Protein AF-M0PM31-F1 (afdb_monomer_lite)

Structure (mmCIF, N/CA/C/O backbone):
data_AF-M0PM31-F1
#
_entry.id   AF-M0PM31-F1
#
loop_
_atom_site.group_PDB
_atom_site.id
_atom_site.type_symbol
_atom_site.label_atom_id
_atom_site.label_alt_id
_atom_site.label_comp_id
_atom_site.label_asym_id
_atom_site.label_entity_id
_atom_site.label_seq_id
_atom_site.pdbx_PDB_ins_code
_atom_site.Cartn_x
_atom_site.Cartn_y
_atom_site.Cartn_z
_atom_site.occupancy
_atom_site.B_iso_or_equiv
_atom_site.auth_seq_id
_atom_site.auth_comp_id
_atom_site.auth_asym_id
_atom_site.auth_atom_id
_atom_site.pdbx_PDB_model_num
ATOM 1 N N . MET A 1 1 ? 17.894 8.719 17.284 1.00 63.53 1 MET A N 1
ATOM 2 C CA . MET A 1 1 ? 17.704 10.165 17.005 1.00 63.53 1 MET A CA 1
ATOM 3 C C . MET A 1 1 ? 16.744 10.381 15.844 1.00 63.53 1 MET A C 1
ATOM 5 O O . MET A 1 1 ? 15.837 11.182 16.001 1.00 63.53 1 MET A O 1
ATOM 9 N N . ILE A 1 2 ? 16.906 9.683 14.707 1.00 64.06 2 ILE A N 1
ATOM 10 C CA . ILE A 1 2 ? 15.959 9.801 13.582 1.00 64.06 2 ILE A CA 1
ATOM 11 C C . ILE A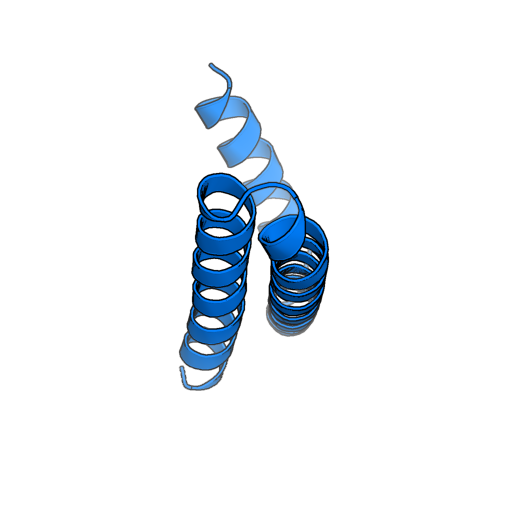 1 2 ? 14.597 9.176 13.908 1.00 64.06 2 ILE A C 1
ATOM 13 O O . ILE A 1 2 ? 13.576 9.734 13.528 1.00 64.06 2 ILE A O 1
ATOM 17 N N . ASP A 1 3 ? 14.591 8.091 14.686 1.00 69.00 3 ASP A N 1
ATOM 18 C CA . ASP A 1 3 ? 13.379 7.418 15.164 1.00 69.00 3 ASP A CA 1
ATOM 19 C C . ASP A 1 3 ? 12.508 8.343 16.020 1.00 69.00 3 ASP A C 1
ATOM 21 O O . ASP A 1 3 ? 11.302 8.396 15.842 1.00 69.00 3 ASP A O 1
ATOM 25 N N . GLU A 1 4 ? 13.126 9.150 16.881 1.00 73.81 4 GLU A N 1
ATOM 26 C CA . GLU A 1 4 ? 12.436 10.075 17.792 1.00 73.81 4 GLU A CA 1
ATOM 27 C C . GLU A 1 4 ? 11.847 11.286 17.059 1.00 73.81 4 GLU A C 1
ATOM 29 O O . GLU A 1 4 ? 10.777 11.783 17.404 1.00 73.81 4 GLU A O 1
ATOM 34 N N . LEU A 1 5 ? 12.522 11.733 15.994 1.00 73.00 5 LEU A N 1
ATOM 35 C CA . LEU A 1 5 ? 12.004 12.765 15.101 1.00 73.00 5 LEU A CA 1
ATOM 36 C C . LEU A 1 5 ? 10.827 12.235 14.269 1.00 73.00 5 LEU A C 1
ATOM 38 O O . LEU A 1 5 ? 9.854 12.953 14.047 1.00 73.00 5 LEU A O 1
ATOM 42 N N . PHE A 1 6 ? 10.909 10.979 13.825 1.00 69.75 6 PHE A N 1
ATOM 43 C CA . PHE A 1 6 ? 9.817 10.308 13.128 1.00 69.75 6 PHE A CA 1
ATOM 44 C C . PHE A 1 6 ? 8.597 10.149 14.027 1.00 69.75 6 PHE A C 1
ATOM 46 O O . PHE A 1 6 ? 7.498 10.465 13.585 1.00 69.75 6 PHE A O 1
ATOM 53 N N . ASP A 1 7 ? 8.797 9.726 15.273 1.00 73.00 7 ASP A N 1
ATOM 54 C CA . ASP A 1 7 ? 7.725 9.512 16.245 1.00 73.00 7 ASP A CA 1
ATOM 55 C C . ASP A 1 7 ? 7.019 10.829 16.599 1.00 73.00 7 ASP A C 1
ATOM 57 O O . ASP A 1 7 ? 5.793 10.902 16.594 1.00 73.00 7 ASP A O 1
ATOM 61 N N . LEU A 1 8 ? 7.780 11.917 16.775 1.00 73.19 8 LEU A N 1
ATOM 62 C CA . LEU A 1 8 ? 7.230 13.253 17.024 1.00 73.19 8 LEU A CA 1
ATOM 63 C C . LEU A 1 8 ? 6.399 13.775 15.841 1.00 73.19 8 LEU A C 1
ATOM 65 O O . LEU A 1 8 ? 5.313 14.320 16.035 1.00 73.19 8 LEU A O 1
ATOM 69 N N . VAL A 1 9 ? 6.896 13.609 14.610 1.00 71.50 9 VAL A N 1
ATOM 70 C CA . VAL A 1 9 ? 6.174 14.025 13.398 1.00 71.50 9 VAL A CA 1
ATOM 71 C C . VAL A 1 9 ? 4.935 13.159 13.189 1.00 71.50 9 VAL A C 1
ATOM 73 O O . VAL A 1 9 ? 3.871 13.693 12.885 1.00 71.50 9 VAL A O 1
ATOM 76 N N . PHE A 1 10 ? 5.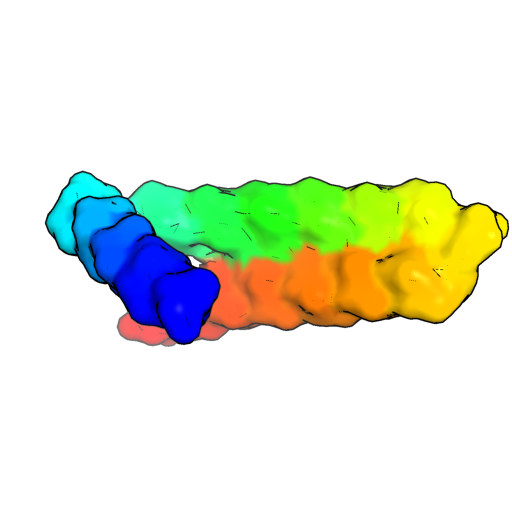035 11.844 13.391 1.00 68.69 10 PHE A N 1
ATOM 77 C CA . PHE A 1 10 ? 3.889 10.944 13.287 1.00 68.69 10 PHE A CA 1
ATOM 78 C C . PHE A 1 10 ? 2.822 11.279 14.319 1.00 68.69 10 PHE A C 1
ATOM 80 O O . PHE A 1 10 ? 1.659 11.367 13.945 1.00 68.69 10 PHE A O 1
ATOM 87 N N . HIS A 1 11 ? 3.204 11.513 15.576 1.00 67.25 11 HIS A N 1
ATOM 88 C CA . HIS A 1 11 ? 2.274 11.852 16.648 1.00 67.25 11 HIS A CA 1
ATOM 89 C C . HIS A 1 11 ? 1.551 13.172 16.366 1.00 67.25 11 HIS A C 1
ATOM 91 O O . HIS A 1 11 ? 0.325 13.214 16.376 1.00 67.25 11 HIS A O 1
ATOM 97 N N . ALA A 1 12 ? 2.296 14.218 15.996 1.00 68.12 12 ALA A N 1
ATOM 98 C CA . ALA A 1 12 ? 1.722 15.523 15.675 1.00 68.12 12 ALA A CA 1
ATOM 99 C C . ALA A 1 12 ? 0.791 15.481 14.449 1.00 68.12 12 ALA A C 1
ATOM 101 O O . ALA A 1 12 ? -0.230 16.164 14.416 1.00 68.12 12 ALA A O 1
ATOM 102 N N . VAL A 1 13 ? 1.121 14.675 13.434 1.00 66.06 13 VAL A N 1
ATOM 103 C CA . VAL A 1 13 ? 0.276 14.500 12.242 1.00 66.06 13 VAL A CA 1
ATOM 104 C C . VAL A 1 13 ? -0.957 13.647 12.563 1.00 66.06 13 VAL A C 1
ATOM 106 O O . VAL A 1 13 ? -2.053 13.988 12.125 1.00 66.06 13 VAL A O 1
ATOM 109 N N . PHE A 1 14 ? -0.816 12.571 13.344 1.00 62.41 14 PHE A N 1
ATOM 110 C CA . PHE A 1 14 ? -1.939 11.714 13.743 1.00 62.41 14 PHE A CA 1
ATOM 111 C C . PHE A 1 14 ? -2.933 12.423 14.665 1.00 62.41 14 PHE A C 1
ATOM 113 O O . PHE A 1 14 ? -4.128 12.182 14.556 1.00 62.41 14 PHE A O 1
ATOM 120 N N . GLU A 1 15 ? -2.464 13.309 15.544 1.00 68.38 15 GLU A N 1
ATOM 121 C CA . GLU A 1 15 ? -3.327 14.055 16.467 1.00 68.38 15 GLU A CA 1
ATOM 122 C C . GLU A 1 15 ? -4.193 15.105 15.746 1.00 68.38 15 GLU A C 1
ATOM 124 O O . GLU A 1 15 ? -5.290 15.431 16.197 1.00 68.38 15 GLU A O 1
ATOM 129 N N . PHE A 1 16 ? -3.738 15.600 14.590 1.00 59.97 16 PHE A N 1
ATOM 130 C CA . PHE A 1 16 ? -4.444 16.619 13.807 1.00 59.97 16 PHE A CA 1
ATOM 131 C C . PHE A 1 16 ? -5.292 16.077 12.652 1.00 59.97 16 PHE A C 1
ATOM 133 O O . PHE A 1 16 ? -6.172 16.792 12.163 1.00 59.97 16 PHE A O 1
ATOM 140 N N . LEU A 1 17 ? -5.044 14.853 12.176 1.00 64.56 17 LEU A N 1
ATOM 141 C CA . LEU A 1 17 ? -5.793 14.286 11.056 1.00 64.56 17 LEU A CA 1
ATOM 142 C C . LEU A 1 17 ? -6.902 13.340 11.546 1.00 64.56 17 LEU A C 1
ATOM 144 O O . LEU A 1 17 ? -6.619 12.397 12.279 1.00 64.56 17 LEU A O 1
ATOM 148 N N . PRO A 1 18 ? -8.151 13.498 11.066 1.00 70.56 18 PRO A N 1
ATOM 149 C CA . PRO A 1 18 ? -9.194 12.505 11.291 1.00 70.56 18 PRO A CA 1
ATOM 150 C C . PRO A 1 18 ? -8.733 11.126 10.803 1.00 70.56 18 PRO A C 1
ATOM 152 O O . PRO A 1 18 ? -8.164 11.030 9.712 1.00 70.56 18 PRO A O 1
ATOM 155 N N . ASP A 1 19 ? -9.057 10.056 11.536 1.00 74.38 19 ASP A N 1
ATOM 156 C CA . ASP A 1 19 ? -8.710 8.666 11.184 1.00 74.38 19 ASP A CA 1
ATOM 157 C C . ASP A 1 19 ? -9.005 8.314 9.716 1.00 74.38 19 ASP A C 1
ATOM 159 O O . ASP A 1 19 ? -8.248 7.596 9.062 1.00 74.38 19 ASP A O 1
ATOM 163 N N . ALA A 1 20 ? -10.088 8.862 9.158 1.00 73.12 20 ALA A N 1
ATOM 164 C CA . ALA A 1 20 ? -10.456 8.679 7.756 1.00 73.12 20 ALA A CA 1
ATOM 165 C C . ALA A 1 20 ? -9.420 9.257 6.769 1.00 73.12 20 ALA A C 1
ATOM 167 O O . ALA A 1 20 ? -9.140 8.641 5.741 1.00 73.12 20 ALA A O 1
ATOM 168 N N . VAL A 1 21 ? -8.828 10.415 7.075 1.00 80.81 21 VAL A N 1
ATOM 169 C CA . VAL A 1 21 ? -7.819 11.066 6.224 1.00 80.81 21 VAL A CA 1
ATOM 170 C C . VAL A 1 21 ? -6.514 10.274 6.259 1.00 80.81 21 VAL A C 1
ATOM 172 O O . VAL A 1 21 ? -5.926 10.016 5.211 1.00 80.81 21 VAL A O 1
ATOM 175 N N . LEU A 1 22 ? -6.103 9.800 7.437 1.00 78.38 22 LEU A N 1
ATOM 176 C CA . LEU A 1 22 ? -4.906 8.965 7.593 1.00 78.38 22 LEU A CA 1
ATOM 177 C C . LEU A 1 22 ? -5.041 7.633 6.854 1.00 78.38 22 LEU A C 1
ATOM 179 O O . LEU A 1 22 ? -4.101 7.205 6.188 1.00 78.38 22 LEU A O 1
ATOM 183 N N . ARG A 1 23 ? -6.230 7.017 6.893 1.00 76.81 23 ARG A N 1
ATOM 184 C CA . ARG A 1 23 ? -6.547 5.801 6.125 1.00 76.81 23 ARG A CA 1
ATOM 185 C C . ARG A 1 23 ? -6.376 6.017 4.617 1.00 76.81 23 ARG A C 1
ATOM 187 O O . ARG A 1 23 ? -5.749 5.194 3.952 1.00 76.81 23 ARG A O 1
ATOM 194 N N . ILE A 1 24 ? -6.887 7.127 4.078 1.00 82.44 24 ILE A N 1
ATOM 195 C CA . ILE A 1 24 ? -6.768 7.457 2.647 1.00 82.44 24 ILE A CA 1
ATOM 196 C C . ILE A 1 24 ? -5.309 7.730 2.265 1.00 82.44 24 ILE A C 1
ATOM 198 O O . ILE A 1 24 ? -4.845 7.240 1.236 1.00 82.44 24 ILE A O 1
ATOM 202 N N . ILE A 1 25 ? -4.575 8.472 3.096 1.00 85.06 25 ILE A N 1
ATOM 203 C CA . ILE A 1 25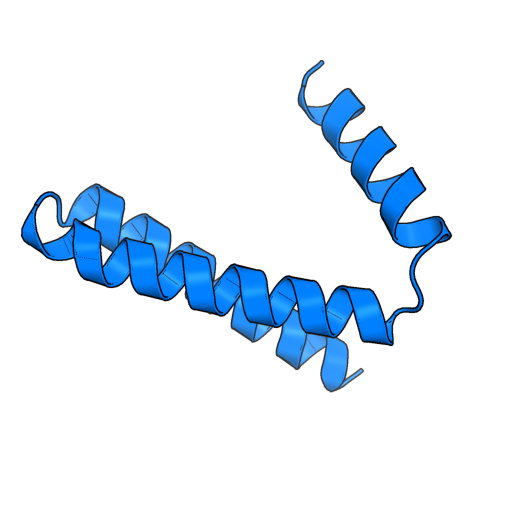 ? -3.157 8.768 2.859 1.00 85.06 25 ILE A CA 1
ATOM 204 C C . ILE A 1 25 ? -2.328 7.482 2.869 1.00 85.06 25 ILE A C 1
ATOM 206 O O . ILE A 1 25 ? -1.524 7.282 1.964 1.00 85.06 25 ILE A O 1
ATOM 210 N N . LEU A 1 26 ? -2.548 6.586 3.836 1.00 84.19 26 LEU A N 1
ATOM 211 C CA . LEU A 1 26 ? -1.864 5.292 3.903 1.00 84.19 26 LEU A CA 1
ATOM 212 C C . LEU A 1 26 ? -2.145 4.424 2.672 1.00 84.19 26 LEU A C 1
ATOM 214 O O . LEU A 1 26 ? -1.216 3.830 2.123 1.00 84.19 26 LEU A O 1
ATOM 218 N N . LEU A 1 27 ? -3.398 4.383 2.205 1.00 85.19 27 LEU A N 1
ATOM 219 C CA . LEU A 1 27 ? -3.754 3.669 0.977 1.00 85.19 27 LEU A CA 1
ATOM 220 C C . LEU A 1 27 ? -3.052 4.259 -0.244 1.00 85.19 27 LEU A C 1
ATOM 222 O O . LEU A 1 27 ? -2.428 3.519 -1.002 1.00 85.19 27 LEU A O 1
ATOM 226 N N . LEU A 1 28 ? -3.111 5.580 -0.423 1.00 88.56 28 LEU A N 1
ATOM 227 C CA . LEU A 1 28 ? -2.440 6.259 -1.532 1.00 88.56 28 LEU A CA 1
ATOM 228 C C . LEU A 1 28 ? -0.932 6.010 -1.501 1.00 88.56 28 LEU A C 1
ATOM 230 O O . LEU A 1 28 ? -0.344 5.663 -2.523 1.00 88.56 28 LEU A O 1
ATOM 234 N N . LEU A 1 29 ? -0.316 6.124 -0.326 1.00 88.00 29 LEU A N 1
ATOM 235 C CA . LEU A 1 29 ? 1.112 5.904 -0.155 1.00 88.00 29 LEU A CA 1
ATOM 236 C C . LEU A 1 29 ? 1.499 4.457 -0.478 1.00 88.00 29 LEU A C 1
ATOM 238 O O . LEU A 1 29 ? 2.475 4.232 -1.194 1.00 88.00 29 LEU A O 1
ATOM 242 N N . GLY A 1 30 ? 0.720 3.477 -0.015 1.00 89.00 30 GLY A N 1
ATOM 243 C CA . GLY A 1 30 ? 0.937 2.067 -0.329 1.00 89.00 30 G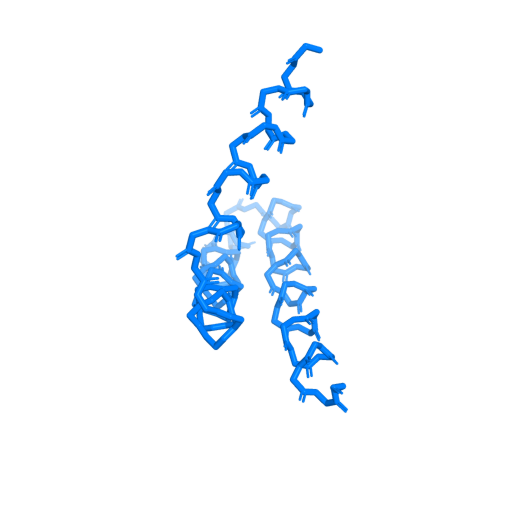LY A CA 1
ATOM 244 C C . GLY A 1 30 ? 0.819 1.770 -1.828 1.00 89.00 30 GLY A C 1
ATOM 245 O O . GLY A 1 30 ? 1.684 1.098 -2.396 1.00 89.00 30 GLY A O 1
ATOM 246 N N . VAL A 1 31 ? -0.190 2.332 -2.500 1.00 89.25 31 VAL A N 1
ATOM 247 C CA . VAL A 1 31 ? -0.390 2.187 -3.954 1.00 89.25 31 VAL A CA 1
ATOM 248 C C . VAL A 1 31 ? 0.774 2.799 -4.734 1.00 89.25 31 VAL A C 1
ATOM 250 O O . VAL A 1 31 ? 1.349 2.134 -5.595 1.00 89.25 31 VAL A O 1
ATOM 253 N N . VAL A 1 32 ? 1.167 4.033 -4.406 1.00 91.25 32 VAL A N 1
ATOM 254 C CA . VAL A 1 32 ? 2.283 4.729 -5.065 1.00 91.25 32 VAL A CA 1
ATOM 255 C C . VAL A 1 32 ? 3.595 3.974 -4.850 1.00 91.25 32 VAL A C 1
ATOM 257 O O . VAL A 1 32 ? 4.330 3.739 -5.806 1.00 91.25 32 VAL A O 1
ATOM 260 N N . THR A 1 33 ? 3.864 3.513 -3.627 1.00 90.38 33 THR A N 1
ATOM 261 C CA . THR A 1 33 ? 5.074 2.736 -3.310 1.00 90.38 33 THR A CA 1
ATOM 262 C C . THR A 1 33 ? 5.115 1.423 -4.091 1.00 90.38 33 THR A C 1
ATOM 264 O O . THR A 1 33 ? 6.152 1.066 -4.648 1.00 90.38 33 THR A O 1
ATOM 267 N N . THR A 1 34 ? 3.974 0.738 -4.210 1.00 89.44 34 THR A N 1
ATOM 268 C CA . THR A 1 34 ? 3.860 -0.484 -5.017 1.00 89.44 34 THR A CA 1
ATOM 269 C C . THR A 1 34 ? 4.127 -0.194 -6.492 1.00 89.44 34 THR A C 1
ATOM 271 O O . THR A 1 34 ? 4.880 -0.921 -7.131 1.00 89.44 34 THR A O 1
ATOM 274 N N . MET A 1 35 ? 3.562 0.889 -7.032 1.00 90.19 35 MET A N 1
ATOM 275 C CA . MET A 1 35 ? 3.757 1.299 -8.425 1.00 90.19 35 MET A CA 1
ATOM 276 C C . MET A 1 35 ? 5.227 1.609 -8.727 1.00 90.19 35 MET A C 1
ATOM 278 O O . MET A 1 35 ? 5.764 1.112 -9.714 1.00 90.19 35 MET A O 1
ATOM 282 N N . ILE A 1 36 ? 5.901 2.359 -7.850 1.00 89.06 36 ILE A N 1
ATOM 283 C CA . ILE A 1 36 ? 7.341 2.636 -7.964 1.00 89.06 36 ILE A CA 1
ATOM 284 C C . ILE A 1 36 ? 8.138 1.329 -7.876 1.00 89.06 36 ILE A C 1
ATOM 286 O O . ILE A 1 36 ? 9.068 1.110 -8.653 1.00 89.06 36 ILE A O 1
ATOM 290 N N . GLY A 1 37 ? 7.754 0.422 -6.977 1.00 87.88 37 GLY A N 1
ATOM 291 C CA . GLY A 1 37 ? 8.361 -0.901 -6.872 1.00 87.88 37 GLY A CA 1
ATOM 292 C C . GLY A 1 37 ? 8.236 -1.716 -8.160 1.00 87.88 37 GLY A C 1
ATOM 293 O O . GLY A 1 37 ? 9.221 -2.280 -8.625 1.00 87.88 37 GLY A O 1
ATOM 294 N N . VAL A 1 38 ? 7.060 -1.717 -8.793 1.00 90.38 38 VAL A N 1
ATOM 295 C CA . VAL A 1 38 ? 6.830 -2.383 -10.086 1.00 90.38 38 VAL A CA 1
ATOM 296 C C . VAL A 1 38 ? 7.666 -1.754 -11.199 1.00 90.38 38 VAL A C 1
ATOM 298 O O . VAL A 1 38 ? 8.237 -2.478 -12.006 1.00 90.38 38 VAL A O 1
ATOM 301 N N . MET A 1 39 ? 7.794 -0.427 -11.237 1.00 90.25 39 MET A N 1
ATOM 302 C CA . MET A 1 39 ? 8.632 0.248 -12.237 1.00 90.25 39 MET A CA 1
ATOM 303 C C . MET A 1 39 ? 10.119 -0.078 -12.062 1.00 90.25 39 MET A C 1
ATOM 305 O O . MET A 1 39 ? 10.832 -0.281 -13.040 1.00 90.25 39 MET A O 1
ATOM 309 N N . THR A 1 40 ? 10.577 -0.179 -10.816 1.00 90.88 40 THR A N 1
ATOM 310 C CA . THR A 1 40 ? 11.990 -0.408 -10.482 1.00 90.88 40 THR A CA 1
ATOM 311 C C . THR A 1 40 ? 12.382 -1.885 -10.456 1.00 90.88 40 THR A C 1
ATOM 313 O O . THR A 1 40 ? 13.571 -2.195 -10.501 1.00 90.88 40 THR A O 1
ATOM 316 N N . VAL A 1 41 ? 11.426 -2.826 -10.441 1.00 88.44 41 VAL A N 1
ATOM 317 C CA . VAL A 1 41 ? 11.723 -4.274 -10.412 1.00 88.44 41 VAL A CA 1
ATOM 318 C C . VAL A 1 41 ? 12.440 -4.757 -11.674 1.00 88.44 41 VAL A C 1
ATOM 320 O O . VAL A 1 41 ? 13.214 -5.714 -11.605 1.00 88.44 41 VAL A O 1
ATOM 323 N N . GLY A 1 42 ? 12.204 -4.081 -12.805 1.00 85.94 42 GLY A N 1
ATOM 324 C CA . GLY A 1 42 ? 12.883 -4.346 -14.073 1.00 85.94 42 GLY A CA 1
ATOM 325 C C . GLY A 1 42 ? 14.354 -3.921 -14.073 1.00 85.94 42 GLY A C 1
ATOM 326 O O . GLY A 1 42 ? 15.163 -4.549 -14.747 1.00 85.94 42 GLY A O 1
ATOM 327 N N . GLU A 1 43 ? 14.711 -2.901 -13.288 1.00 88.19 43 GLU A N 1
ATOM 328 C CA . GLU A 1 43 ? 16.090 -2.406 -13.155 1.00 88.19 43 GLU A CA 1
ATOM 329 C C . GLU A 1 43 ? 16.838 -3.100 -12.010 1.00 88.19 43 GLU A C 1
ATOM 331 O O . GLU A 1 43 ? 18.010 -3.451 -12.128 1.00 88.19 43 GLU A O 1
ATOM 336 N N . SER A 1 44 ? 16.157 -3.320 -10.886 1.00 86.94 44 SER A N 1
ATOM 337 C CA . SER A 1 44 ? 16.692 -4.004 -9.716 1.00 86.94 44 SER A CA 1
ATOM 338 C C . SER A 1 44 ? 15.596 -4.807 -9.037 1.00 86.94 44 SER A C 1
ATOM 340 O O . SER A 1 44 ? 14.794 -4.288 -8.259 1.00 86.94 44 SER A O 1
ATOM 342 N N . THR A 1 45 ? 15.604 -6.118 -9.274 1.00 90.19 45 THR A N 1
ATOM 343 C CA . THR A 1 45 ? 14.611 -7.044 -8.711 1.00 90.19 45 THR A CA 1
ATOM 344 C C . THR A 1 45 ? 14.590 -7.007 -7.184 1.00 90.19 45 THR A C 1
ATOM 346 O O . THR A 1 45 ? 13.534 -7.148 -6.573 1.00 90.19 45 THR A O 1
ATOM 349 N N . ARG A 1 46 ? 15.745 -6.767 -6.549 1.00 91.88 46 ARG A N 1
ATOM 350 C CA . ARG A 1 46 ? 15.848 -6.700 -5.087 1.00 91.88 46 ARG A CA 1
ATOM 351 C C . ARG A 1 46 ? 15.183 -5.444 -4.530 1.00 91.88 46 ARG A C 1
ATOM 353 O O . ARG A 1 46 ? 14.393 -5.552 -3.601 1.00 91.88 46 ARG A O 1
ATOM 360 N N . LEU A 1 47 ? 15.487 -4.274 -5.095 1.00 88.38 47 LEU A N 1
ATOM 361 C CA . LEU A 1 47 ? 14.906 -3.010 -4.636 1.00 88.38 47 LEU A CA 1
ATOM 362 C C . LEU A 1 47 ? 13.424 -2.923 -4.999 1.00 88.38 47 LEU A C 1
ATOM 364 O O . LEU A 1 47 ? 12.607 -2.673 -4.118 1.00 88.38 47 LEU A O 1
ATOM 368 N N . GLY A 1 48 ? 13.065 -3.230 -6.247 1.00 87.56 48 GLY A N 1
ATOM 369 C CA . GLY A 1 48 ? 11.671 -3.242 -6.684 1.00 87.56 48 GLY A CA 1
ATOM 370 C C . GLY A 1 48 ? 10.823 -4.237 -5.894 1.00 87.56 48 GLY A C 1
ATOM 371 O O . GLY A 1 48 ? 9.743 -3.889 -5.431 1.00 87.56 48 GLY A O 1
AT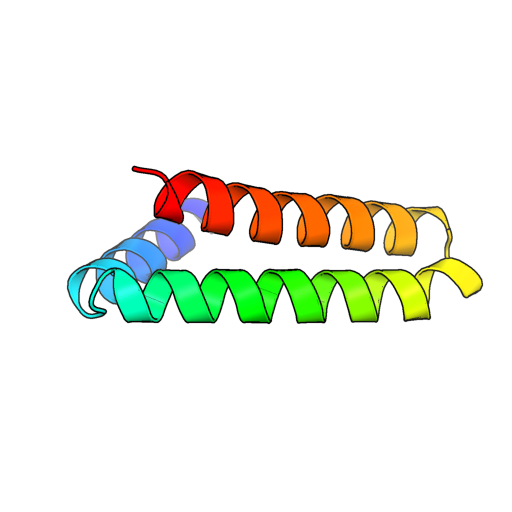OM 372 N N . GLY A 1 49 ? 11.344 -5.440 -5.629 1.00 88.12 49 GLY A N 1
ATOM 373 C CA . GLY A 1 49 ? 10.665 -6.435 -4.796 1.00 88.12 49 GLY A CA 1
ATOM 374 C C . GLY A 1 49 ? 10.423 -5.961 -3.359 1.00 88.12 49 GLY A C 1
ATOM 375 O O . GLY A 1 49 ? 9.327 -6.153 -2.835 1.00 88.12 49 GLY A O 1
ATOM 376 N N . ILE A 1 50 ? 11.404 -5.292 -2.738 1.00 94.06 50 ILE A N 1
ATOM 377 C CA . ILE A 1 50 ? 11.238 -4.694 -1.402 1.00 94.06 50 ILE A CA 1
ATOM 378 C C . ILE A 1 50 ? 10.166 -3.601 -1.436 1.00 94.06 50 ILE A C 1
ATOM 380 O O . ILE A 1 50 ? 9.277 -3.609 -0.589 1.00 94.06 50 ILE A O 1
ATOM 384 N N . LEU A 1 51 ? 10.204 -2.693 -2.416 1.00 87.69 51 LEU A N 1
ATOM 385 C CA . LEU A 1 51 ? 9.206 -1.625 -2.534 1.00 87.69 51 LEU A CA 1
ATOM 386 C C . LEU A 1 51 ? 7.792 -2.176 -2.751 1.00 87.69 51 LEU A C 1
ATOM 388 O O . LEU A 1 51 ? 6.849 -1.683 -2.138 1.00 87.69 51 LEU A O 1
ATOM 392 N N . ILE A 1 52 ? 7.639 -3.218 -3.571 1.00 91.31 52 ILE A N 1
ATOM 393 C CA . ILE A 1 52 ? 6.350 -3.894 -3.768 1.00 91.31 52 ILE A CA 1
ATOM 394 C C . ILE A 1 52 ? 5.867 -4.496 -2.448 1.00 91.31 52 ILE A C 1
ATOM 396 O O . ILE A 1 52 ? 4.728 -4.260 -2.057 1.00 91.31 52 ILE A O 1
ATOM 400 N N . ALA A 1 53 ? 6.721 -5.235 -1.735 1.00 92.62 53 ALA A N 1
ATOM 401 C CA . ALA A 1 53 ? 6.350 -5.849 -0.463 1.00 92.62 53 ALA A CA 1
ATOM 402 C C . ALA A 1 53 ? 5.927 -4.798 0.576 1.00 92.62 53 ALA A C 1
ATOM 404 O O . ALA A 1 53 ? 4.893 -4.959 1.223 1.00 92.62 53 ALA A O 1
ATOM 405 N N . VAL A 1 54 ? 6.682 -3.701 0.693 1.00 91.75 54 VAL A N 1
ATOM 406 C CA . VAL A 1 54 ? 6.373 -2.579 1.593 1.00 91.75 54 VAL A CA 1
ATOM 407 C C . VAL A 1 54 ? 5.063 -1.898 1.197 1.00 91.75 54 VAL A C 1
ATOM 409 O O . VAL A 1 54 ? 4.214 -1.662 2.055 1.00 91.75 54 VAL A O 1
ATOM 412 N N . GLY A 1 55 ? 4.863 -1.619 -0.092 1.00 89.94 55 GLY A N 1
ATOM 413 C CA . GLY A 1 55 ? 3.638 -1.008 -0.598 1.00 89.94 55 GLY A CA 1
ATOM 414 C C . GLY A 1 55 ? 2.400 -1.872 -0.341 1.00 89.94 55 GLY A C 1
ATOM 415 O O . GLY A 1 55 ? 1.387 -1.369 0.142 1.00 89.94 55 GLY A O 1
ATOM 416 N N . VAL A 1 56 ? 2.501 -3.186 -0.557 1.00 91.62 56 VAL A N 1
ATOM 417 C CA . VAL A 1 56 ? 1.424 -4.143 -0.258 1.00 91.62 56 VAL A CA 1
ATOM 418 C C . VAL A 1 56 ? 1.135 -4.206 1.241 1.00 91.62 56 VAL A C 1
ATOM 420 O O . VAL A 1 56 ? -0.031 -4.205 1.629 1.00 91.62 56 VAL A O 1
ATOM 423 N N . LEU A 1 57 ? 2.164 -4.213 2.093 1.00 90.31 57 LEU A N 1
ATOM 424 C CA . LEU A 1 57 ? 2.007 -4.173 3.551 1.00 90.31 57 LEU A CA 1
ATOM 425 C C . LEU A 1 57 ? 1.300 -2.900 4.023 1.00 90.31 57 LEU A C 1
ATOM 427 O O . LEU A 1 57 ? 0.431 -2.980 4.888 1.00 90.31 57 LEU A O 1
ATOM 431 N N . LEU A 1 58 ? 1.622 -1.746 3.435 1.00 85.81 58 LEU A N 1
ATOM 432 C CA . LEU A 1 58 ? 0.949 -0.478 3.724 1.00 85.81 58 LEU A CA 1
ATOM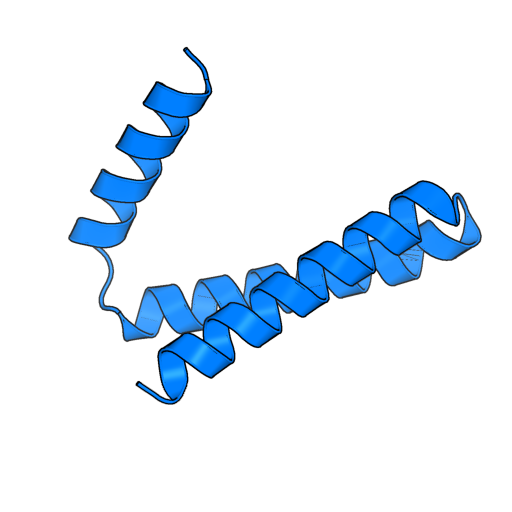 433 C C . LEU A 1 58 ? -0.532 -0.521 3.335 1.00 85.81 58 LEU A C 1
ATOM 435 O O . LEU A 1 58 ? -1.384 -0.140 4.137 1.00 85.81 58 LEU A O 1
ATOM 439 N N . VAL A 1 59 ? -0.855 -1.038 2.144 1.00 87.50 59 VAL A N 1
ATOM 440 C CA . VAL A 1 59 ? -2.251 -1.206 1.705 1.00 87.50 59 VAL A CA 1
ATOM 441 C C . VAL A 1 59 ? -2.993 -2.180 2.622 1.00 87.50 59 VAL A C 1
ATOM 443 O O . VAL A 1 59 ? -4.093 -1.877 3.080 1.00 87.50 59 VAL A O 1
ATOM 446 N N . ALA A 1 60 ? -2.390 -3.325 2.941 1.00 87.12 60 ALA A N 1
ATOM 447 C CA . ALA A 1 60 ? -2.982 -4.324 3.825 1.00 87.12 60 ALA A CA 1
ATOM 448 C C . ALA A 1 60 ? -3.199 -3.781 5.245 1.00 87.12 60 ALA A C 1
ATOM 450 O O . ALA A 1 60 ? -4.258 -4.000 5.826 1.00 87.12 60 ALA A O 1
ATOM 451 N N . GLY A 1 61 ? -2.236 -3.029 5.784 1.00 85.88 61 GLY A N 1
ATOM 452 C CA . GLY A 1 61 ? -2.349 -2.363 7.080 1.00 85.88 61 GLY A CA 1
ATOM 453 C C . GLY A 1 61 ? -3.467 -1.323 7.099 1.00 85.88 61 GLY A C 1
ATOM 454 O O . GLY A 1 61 ? -4.260 -1.293 8.038 1.00 85.88 61 GLY A O 1
ATOM 455 N N . ALA A 1 62 ? -3.598 -0.527 6.036 1.00 82.69 62 ALA A N 1
ATOM 456 C CA . ALA A 1 62 ? -4.682 0.442 5.904 1.00 82.69 62 ALA A CA 1
ATOM 457 C C . ALA A 1 62 ? -6.064 -0.233 5.818 1.00 82.69 62 ALA A C 1
ATOM 459 O O . ALA A 1 62 ? -7.017 0.226 6.446 1.00 82.69 62 ALA A O 1
ATOM 460 N N . LEU A 1 63 ? -6.173 -1.351 5.092 1.00 82.25 63 LEU A N 1
ATOM 461 C CA . LEU A 1 63 ? -7.402 -2.149 5.013 1.00 82.25 63 LEU A CA 1
ATOM 462 C C . LEU A 1 63 ? -7.742 -2.831 6.346 1.00 82.25 63 LEU A C 1
ATOM 464 O O . LEU A 1 63 ? -8.906 -2.854 6.744 1.00 82.25 63 LEU A O 1
ATOM 468 N N . ALA A 1 64 ? -6.740 -3.352 7.057 1.00 83.94 64 ALA A N 1
ATOM 469 C CA . ALA A 1 64 ? -6.914 -3.941 8.382 1.00 83.94 64 ALA A CA 1
ATOM 470 C C . ALA A 1 64 ? -7.386 -2.897 9.402 1.00 83.94 64 ALA A C 1
ATOM 472 O O . ALA A 1 64 ? -8.261 -3.186 10.216 1.00 83.94 64 ALA A O 1
ATOM 473 N N . LEU A 1 65 ? -6.859 -1.671 9.316 1.00 75.75 65 LEU A N 1
ATOM 474 C CA . LEU A 1 65 ? -7.346 -0.538 10.096 1.00 75.75 65 LEU A CA 1
ATOM 475 C C . LEU A 1 65 ? -8.793 -0.190 9.722 1.00 75.75 65 LEU A C 1
ATOM 477 O O . LEU A 1 65 ? -9.559 0.189 10.594 1.00 75.75 65 LEU A O 1
ATOM 481 N N . TRP A 1 66 ? -9.191 -0.349 8.454 1.00 70.12 66 TRP A N 1
ATOM 482 C CA . TRP A 1 66 ? -10.567 -0.104 8.012 1.00 70.12 66 TRP A CA 1
ATOM 483 C C . TRP A 1 66 ? -11.573 -1.113 8.581 1.00 70.12 66 TRP A C 1
ATOM 485 O O . TRP A 1 66 ? -12.679 -0.731 8.947 1.00 70.12 66 TRP A O 1
ATOM 495 N N . CYS A 1 67 ? -11.199 -2.387 8.703 1.00 65.38 67 CYS A N 1
ATOM 496 C CA . CYS A 1 67 ? -12.079 -3.425 9.257 1.00 65.38 67 CYS A CA 1
ATOM 497 C C . CYS A 1 67 ? -12.268 -3.361 10.785 1.00 65.38 67 CYS A C 1
ATOM 499 O O . CYS A 1 67 ? -13.001 -4.191 11.325 1.00 65.38 67 CYS A O 1
ATOM 501 N N . ARG A 1 68 ? -11.607 -2.427 11.475 1.00 56.34 68 ARG A N 1
ATOM 502 C CA . ARG A 1 68 ? -11.656 -2.255 12.929 1.00 56.34 68 ARG A CA 1
ATOM 503 C C . ARG A 1 68 ? -12.363 -0.957 13.304 1.00 56.34 68 ARG A C 1
ATOM 505 O O . ARG A 1 68 ? -13.103 -1.016 14.308 1.00 56.34 68 ARG A O 1
#

Radius of gyration: 13.9 Å; chains: 1; bounding box: 30×24×32 Å

pLDDT: mean 80.87, std 10.08, range [56.34, 94.06]

Organism: NCBI:txid1230454

Sequence (68 aa):
MIDELFDLVFHAVFEFLPDAVLRIILLLLGVVTTMIGVMTVGESTRLGGILIAVGVLLVAGALALWCR

Secondary structure (DSSP, 8-state):
-HHHHHHHHHHHHHHHS-HHHHHHHHHHHHHHHHHHHHHHHTT-HHHHHHHHHHHHHHHHHHHHHHT-

Foldseek 3Di:
DVVVVVVVVCVVVVVPDDLVVVLVVLLVQLVVLLVVLVVCCVVPVVSSVVSNVSSVVSNVVSVVSVVD